Protein 4Y1S (pdb70)

Radius of gyration: 15.26 Å; Cα contacts (8 Å, |Δi|>4): 339; chains: 1; bounding box: 45×24×34 Å

GO terms:
  GO:0001913 T cell mediated cytotoxicity (P, IDA)
  GO:0001772 immunological synapse (C, IDA)
  GO:0005886 plasma membrane (C, IDA)
  GO:0009306 protein secretion (P, IDA)
  GO:0140507 granzyme-mediated programmed cell death signaling pathway (P, IDA)
  GO:0017038 protein import (P, IDA)
  GO:0071806 protein transmembrane transport (P, IDA)
  GO:0005509 calcium ion binding (F, IDA)
  GO:0044194 cytolytic granule (C, IDA)
  GO:0016020 membrane (C, IDA)
  GO:0051260 protein homooligomerization (P, IDA)
  GO:0022829 wide pore channel activity (F, IDA)
  GO:0044194 cytolytic granule (C, EXP)
  GO:0005576 extracellular region (C, EXP)
  GO:0005886 plasma membrane (C, EXP)
  GO:0001913 T cell mediated cytotoxicity (P, IMP)
  GO:0002357 defense response to tumor cell (P, IMP)
  GO:0002418 immune response to tumor cell (P, IMP)
  GO:0051607 defense response to virus (P, IMP)
  GO:0031410 cytoplasmic vesicle (C, IDA)

Foldseek 3Di:
DFLKKWKKKFWKKWAQLDPFFFKKKWKDWAPDIDIFHTDGGDRIDTGGDMGTPGIDRLAPRDWTKMWIWGDDPPDDIHTQDMDTDSAWAAKDWDWADTPGTIMIIIMHIGADPPFDDRRRRD

Solvent-accessible surface area: 6706 Å² total; per-residue (Å²): 170,148,0,40,0,68,0,23,0,34,71,0,63,3,52,111,6,57,154,60,5,29,0,6,0,45,0,49,5,53,86,72,106,63,139,8,48,47,36,151,115,57,41,81,1,174,13,143,44,147,1,55,0,112,91,8,55,2,47,116,20,29,48,1,97,0,34,0,49,24,12,76,90,92,67,135,46,79,78,43,17,54,18,61,86,82,0,90,39,33,129,60,106,9,60,4,114,21,146,117,12,57,0,45,1,4,12,75,1,122,25,40,114,188,29,79,32,40,33,0,78,142

InterPro domains:
  IPR000008 C2 domain [PF00168] (416-496)
  IPR000008 C2 domain [PS50004] (395-513)
  IPR000008 C2 domain [SM00239] (415-516)
  IPR020863 Membrane attack complex component/perforin domain, conserved site [PS00279] (211-222)
  IPR020864 Membrane attack complex component/perforin (MACPF) domain [PF01823] (149-366)
  IPR020864 Membrane attack complex component/perforin (MACPF) domain [PS51412] (26-374)
  IPR020864 Membrane attack complex component/perforin (MACPF) domain [SM00457] (165-368)
  IPR035892 C2 domain superfamily [G3DSA:2.60.40.150] (410-535)
  IPR035892 C2 domain superfamily [SSF49562] (404-509)
  IPR037300 Perforin-1, C2 domain [cd04032] (387-513)
  IPR052784 Perforin-1 pore-forming [PTHR46096] (2-553)

Nearest PDB structures (foldseek):
  4y1s-assembly1_A  TM=1.008E+00  e=1.206E-24  Mus musculus
  5ug6-assembly1_A  TM=9.759E-01  e=2.878E-22  Mus musculus
  4y1t-assembly1_A  TM=9.857E-01  e=6.924E-22  Mus musculus
  5ug7-assembly1_A  TM=9.760E-01  e=9.939E-22  Mus musculus
  3nsj-assembly1_A  TM=9.889E-01  e=4.445E-21  Mus musculus

Secondary structure (DSSP, 8-state):
--SEEEEEEEEEEEE-------EEEEEEETTEEEE---B-S-SS-EE---EEEEEEETTTS--EEEEEEE--TTS--EEEEEEEE---SEEEEEEEE-SSSEEEEEEEEEEPTT--STTS--

Structure (mmCIF, N/CA/C/O backbone):
data_4Y1S
#
_entry.id   4Y1S
#
_cell.length_a   37.700
_cell.length_b   43.211
_cell.length_c   68.077
_cell.angle_alpha   90.00
_cell.angle_beta   90.00
_cell.angle_gamma   90.00
#
_symmetry.space_group_name_H-M   'P 21 21 21'
#
loop_
_entity.id
_entity.type
_entity.pdbx_description
1 polymer Perforin-1
2 non-polymer 'CALCIUM ION'
3 water water
#
loop_
_atom_site.group_PDB
_atom_site.id
_atom_site.type_symbol
_atom_site.label_atom_id
_atom_site.label_alt_id
_atom_site.label_comp_id
_atom_site.label_asym_id
_atom_site.label_entity_id
_atom_site.label_seq_id
_atom_site.pdbx_PDB_ins_code
_atom_site.Cartn_x
_atom_site.Cartn_y
_atom_site.Cartn_z
_atom_site.occupancy
_atom_site.B_iso_or_equiv
_atom_site.auth_seq_id
_atom_site.auth_comp_id
_atom_site.auth_asym_id
_atom_site.auth_atom_id
_atom_site.pdbx_PDB_model_num
ATOM 1 N N . GLN A 1 1 ? -30.390 13.313 -32.980 1.00 48.42 410 GLN A N 1
ATOM 2 C CA . GLN A 1 1 ? -29.128 12.605 -33.175 1.00 45.16 410 GLN A CA 1
ATOM 3 C C . GLN A 1 1 ? -29.023 11.356 -32.305 1.00 38.27 410 GLN A C 1
ATOM 4 O O . GLN A 1 1 ? -29.497 11.331 -31.174 1.00 41.36 410 GLN A O 1
ATOM 10 N N . ARG A 1 2 ? -28.368 10.333 -32.836 1.00 31.94 411 ARG A N 1
ATOM 11 C CA . ARG A 1 2 ? -28.215 9.080 -32.116 1.00 29.90 411 ARG A CA 1
ATOM 12 C C . ARG A 1 2 ? -26.874 9.005 -31.383 1.00 27.45 411 ARG A C 1
ATOM 13 O O . ARG A 1 2 ? -25.921 9.723 -31.712 1.00 26.71 411 ARG A O 1
ATOM 21 N N . GLY A 1 3 ? -26.795 8.152 -30.370 1.00 18.18 412 GLY A N 1
ATOM 22 C CA . GLY A 1 3 ? -25.557 8.009 -29.625 1.00 14.89 412 GLY A CA 1
ATOM 23 C C . GLY A 1 3 ? -25.425 8.876 -28.390 1.00 17.12 412 GLY A C 1
ATOM 24 O O . GLY A 1 3 ? -24.388 8.844 -27.737 1.00 18.14 412 GLY A O 1
ATOM 25 N N . LEU A 1 4 ? -26.463 9.635 -28.062 1.00 18.02 413 LEU A N 1
ATOM 26 C CA . LEU A 1 4 ? -26.373 10.613 -26.963 1.00 17.27 413 LEU A CA 1
ATOM 27 C C . LEU A 1 4 ? -26.770 10.026 -25.624 1.00 13.76 413 LEU A C 1
ATOM 28 O O . LEU A 1 4 ? -27.765 9.294 -25.526 1.00 14.19 413 LEU A O 1
ATOM 33 N N . ALA A 1 5 ? -26.027 10.384 -24.586 1.00 11.12 414 ALA A N 1
ATOM 34 C CA . ALA A 1 5 ? -26.300 9.859 -23.255 1.00 10.38 414 ALA A CA 1
ATOM 35 C C . ALA A 1 5 ? -25.928 10.866 -22.187 1.00 11.48 414 ALA A C 1
ATOM 36 O O . ALA A 1 5 ? -25.187 11.815 -22.442 1.00 13.07 414 ALA A O 1
ATOM 38 N N A HIS A 1 6 ? -26.421 10.634 -20.975 0.46 9.62 415 HIS A N 1
ATOM 39 N N B HIS A 1 6 ? -26.474 10.670 -21.000 0.54 9.68 415 HIS A N 1
ATOM 40 C CA A HIS A 1 6 ? -25.992 11.407 -19.804 0.46 10.14 415 HIS A CA 1
ATOM 41 C CA B HIS A 1 6 ? -26.019 11.402 -19.827 0.54 9.94 415 HIS A CA 1
ATOM 42 C C A HIS A 1 6 ? -24.903 10.656 -19.050 0.46 10.71 415 HIS A C 1
ATOM 43 C C B HIS A 1 6 ? -24.835 10.614 -19.287 0.54 10.04 415 HIS A C 1
ATOM 44 O O A HIS A 1 6 ? -25.134 9.535 -18.578 0.46 7.87 415 HIS A O 1
ATOM 45 O O B HIS A 1 6 ? -24.942 9.391 -19.221 0.54 11.04 415 HIS A O 1
ATOM 58 N N . LEU A 1 7 ? -23.734 11.278 -18.907 1.00 8.35 416 LEU A N 1
ATOM 59 C CA . LEU A 1 7 ? -22.562 10.557 -18.366 1.00 6.59 416 LEU A CA 1
ATOM 60 C C . LEU A 1 7 ? -22.066 11.206 -17.075 1.00 7.43 416 LEU A C 1
ATOM 61 O O . LEU A 1 7 ? -21.765 12.373 -17.076 1.00 9.00 416 LEU A O 1
ATOM 66 N N . VAL A 1 8 ? -22.029 10.436 -15.983 1.00 7.45 417 VAL A N 1
ATOM 67 C CA . VAL A 1 8 ? -21.557 10.967 -14.688 1.00 7.47 417 VAL A CA 1
ATOM 68 C C . VAL A 1 8 ? -20.507 10.022 -14.152 1.00 7.16 417 VAL A C 1
ATOM 69 O O . VAL A 1 8 ? -20.739 8.810 -14.097 1.00 8.87 417 VAL A O 1
ATOM 73 N N . VAL A 1 9 ? -19.357 10.577 -13.777 1.00 5.31 418 VAL A N 1
ATOM 74 C CA . VAL A 1 9 ? -18.208 9.748 -13.367 1.00 7.31 418 VAL A CA 1
ATOM 75 C C . VAL A 1 9 ? -17.879 10.117 -11.927 1.00 5.53 418 VAL A C 1
ATOM 76 O O . VAL A 1 9 ? -17.858 11.291 -11.592 1.00 9.26 418 VAL A O 1
ATOM 80 N N A SER A 1 10 ? -17.651 9.113 -11.081 0.59 6.53 419 SER A N 1
ATOM 81 N N B SER A 1 10 ? -17.664 9.129 -11.060 0.41 6.68 419 SER A N 1
ATOM 82 C CA A SER A 1 10 ? -17.492 9.365 -9.649 0.59 8.36 419 SER A CA 1
ATOM 83 C CA B SER A 1 10 ? -17.374 9.445 -9.660 0.41 7.56 419 SER A CA 1
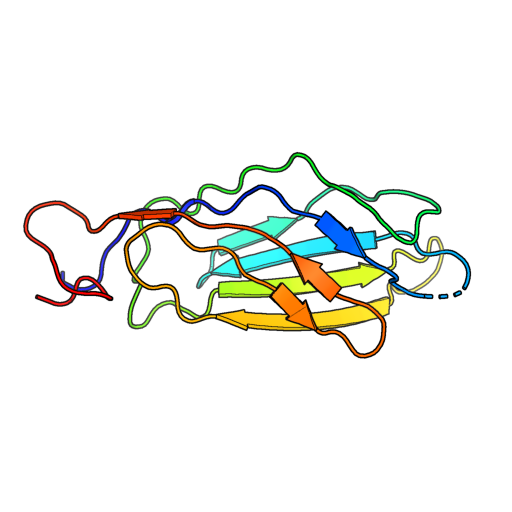ATOM 84 C C A SER A 1 10 ? -16.622 8.354 -8.923 0.59 8.28 419 SER A C 1
ATOM 85 C C B SER A 1 10 ? -16.722 8.293 -8.905 0.41 7.88 419 SER A C 1
ATOM 86 O O A SER A 1 10 ? -15.966 7.533 -9.557 0.59 5.89 419 SER A O 1
ATOM 87 O O B SER A 1 10 ? -16.319 7.296 -9.497 0.41 8.58 419 SER A O 1
ATOM 92 N N . ASN A 1 11 ? -16.603 8.474 -7.591 1.00 10.63 420 ASN A N 1
ATOM 93 C CA . ASN A 1 11 ? -15.953 7.517 -6.686 1.00 8.04 420 ASN A CA 1
ATOM 94 C C . ASN A 1 11 ? -14.539 7.212 -7.149 1.00 8.36 42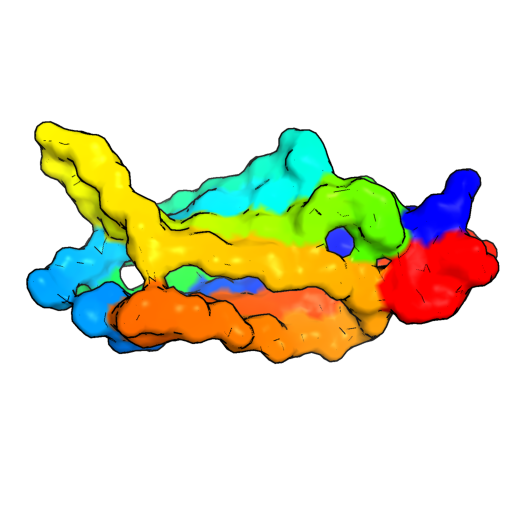0 ASN A C 1
ATOM 95 O O . ASN A 1 11 ? -14.138 6.088 -7.343 1.00 8.35 420 ASN A O 1
ATOM 100 N N . PHE A 1 12 ? -13.758 8.268 -7.287 1.00 8.02 421 PHE A N 1
ATOM 101 C CA . PHE A 1 12 ? -12.362 8.110 -7.687 1.00 7.83 421 PHE A CA 1
ATOM 102 C C . PHE A 1 12 ? -11.415 7.734 -6.564 1.00 6.59 421 PHE A C 1
ATOM 103 O O . PHE A 1 12 ? -11.404 8.380 -5.510 1.00 9.40 421 PHE A O 1
ATOM 111 N N . ARG A 1 13 ? -10.597 6.708 -6.775 1.00 7.32 422 ARG A N 1
ATOM 112 C CA . ARG A 1 13 ? -9.600 6.366 -5.778 1.00 11.97 422 ARG A CA 1
ATOM 113 C C . ARG A 1 13 ? -8.438 5.662 -6.469 1.00 11.50 422 ARG A C 1
ATOM 114 O O . ARG A 1 13 ? -8.565 5.232 -7.610 1.00 12.28 422 ARG A O 1
ATOM 122 N N . ALA A 1 14 ? -7.288 5.587 -5.808 1.00 8.73 423 ALA A N 1
ATOM 123 C CA . ALA A 1 14 ? -6.155 4.901 -6.410 1.00 7.89 423 ALA A CA 1
ATOM 124 C C . ALA A 1 14 ? -5.458 4.086 -5.350 1.00 9.58 423 ALA A C 1
ATOM 125 O O . ALA A 1 14 ? -5.639 4.347 -4.144 1.00 11.70 423 ALA A O 1
ATOM 127 N N . GLU A 1 15 ? -4.666 3.103 -5.802 1.00 9.01 424 GLU A N 1
ATOM 128 C CA . GLU A 1 15 ? -3.948 2.169 -4.911 1.00 10.42 424 GLU A CA 1
ATOM 129 C C . GLU A 1 15 ? -2.498 1.992 -5.307 1.00 14.69 424 GLU A C 1
ATOM 130 O O . GLU A 1 15 ? -2.172 1.911 -6.492 1.00 12.93 424 GLU A O 1
ATOM 136 N N . HIS A 1 16 ? -1.621 1.935 -4.300 1.00 14.44 425 HIS A N 1
ATOM 137 C CA . HIS A 1 16 ? -0.232 1.535 -4.496 1.00 16.23 425 HIS A CA 1
ATOM 138 C C . HIS A 1 16 ? 0.494 2.314 -5.600 1.00 13.44 425 HIS A C 1
ATOM 139 O O . HIS A 1 16 ? 1.174 1.713 -6.435 1.00 16.17 425 HIS A O 1
ATOM 146 N N . LEU A 1 17 ? 0.369 3.640 -5.586 1.00 11.11 426 LEU A N 1
ATOM 147 C CA . LEU A 1 17 ? 0.844 4.467 -6.692 1.00 9.86 426 LEU A CA 1
ATOM 148 C C . LEU A 1 17 ? 2.371 4.571 -6.774 1.00 12.32 426 LEU A C 1
ATOM 149 O O . LEU A 1 17 ? 2.920 4.983 -7.811 1.00 15.49 426 LEU A O 1
ATOM 154 N N . ALA A 1 18 ? 3.071 4.210 -5.706 1.00 15.41 427 ALA A N 1
ATOM 155 C CA . ALA A 1 18 ? 4.546 4.232 -5.774 1.00 18.41 427 ALA A CA 1
ATOM 156 C C . ALA A 1 18 ? 5.117 2.866 -6.104 1.00 29.77 427 ALA A C 1
ATOM 157 O O . ALA A 1 18 ? 4.377 1.885 -6.174 1.00 32.04 427 ALA A O 1
ATOM 159 N N . THR A 1 23 ? 9.139 7.615 -3.265 1.00 36.56 432 THR A N 1
ATOM 160 C CA . THR A 1 23 ? 8.116 6.774 -2.681 1.00 33.77 432 THR A CA 1
ATOM 161 C C . THR A 1 23 ? 6.892 7.548 -2.165 1.00 27.25 432 THR A C 1
ATOM 162 O O . THR A 1 23 ? 5.877 6.940 -1.889 1.00 30.12 432 THR A O 1
ATOM 166 N N . ALA A 1 24 ? 6.970 8.872 -2.022 1.00 20.42 433 ALA A N 1
ATOM 167 C CA . ALA A 1 24 ? 5.758 9.634 -1.707 1.00 13.61 433 ALA A CA 1
ATOM 168 C C . ALA A 1 24 ? 5.124 10.199 -2.972 1.00 13.22 433 ALA A C 1
ATOM 169 O O . ALA A 1 24 ? 5.832 10.747 -3.830 1.00 17.91 433 ALA A O 1
ATOM 171 N N . THR A 1 25 ? 3.791 10.125 -3.052 1.00 9.33 434 THR A N 1
ATOM 172 C CA . THR A 1 25 ? 3.049 10.540 -4.231 1.00 8.17 434 THR A CA 1
ATOM 173 C C . THR A 1 25 ? 2.072 11.651 -3.865 1.00 10.70 434 THR A C 1
ATOM 174 O O . THR A 1 25 ? 1.449 11.608 -2.810 1.00 11.33 434 THR A O 1
ATOM 178 N N . ASP A 1 26 ? 1.941 12.636 -4.751 1.00 8.72 435 ASP A N 1
ATOM 179 C CA . ASP A 1 26 ? 1.002 13.727 -4.559 1.00 9.80 435 ASP A CA 1
ATOM 180 C C . ASP A 1 26 ? -0.011 13.767 -5.703 1.00 9.02 435 ASP A C 1
ATOM 181 O O . ASP A 1 26 ? 0.076 14.612 -6.586 1.00 10.54 435 ASP A O 1
ATOM 186 N N . ALA A 1 27 ? -0.948 12.820 -5.710 1.00 7.84 436 ALA A N 1
ATOM 187 C CA . ALA A 1 27 ? -1.730 12.574 -6.921 1.00 7.22 436 ALA A CA 1
ATOM 188 C C . ALA A 1 27 ? -2.937 13.493 -7.136 1.00 7.82 436 ALA A C 1
ATOM 189 O O . ALA A 1 27 ? -3.604 13.916 -6.201 1.00 8.39 436 ALA A O 1
ATOM 191 N N . TYR A 1 28 ? -3.183 13.798 -8.408 1.00 6.69 437 TYR A N 1
ATOM 192 C CA . TYR A 1 28 ? -4.452 14.363 -8.839 1.00 6.84 437 TYR A CA 1
ATOM 193 C C . TYR A 1 28 ? -4.851 13.750 -10.152 1.00 7.01 437 TYR A C 1
ATOM 194 O O . TYR A 1 28 ? -4.029 13.145 -10.847 1.00 7.46 437 TYR A O 1
ATOM 203 N N . LEU A 1 29 ? -6.119 13.898 -10.513 1.00 5.56 438 LEU A N 1
ATOM 204 C CA . LEU A 1 29 ? -6.591 13.387 -11.800 1.00 6.80 438 LEU A CA 1
ATOM 205 C C . LEU A 1 29 ? -6.981 14.500 -12.772 1.00 7.90 438 LEU A C 1
ATOM 206 O O . LEU A 1 29 ? -7.502 15.553 -12.373 1.00 9.29 438 LEU A O 1
ATOM 211 N N . LYS A 1 30 ? -6.748 14.243 -14.057 1.00 5.86 439 LYS A N 1
ATOM 212 C CA . LYS A 1 30 ? -7.415 14.998 -15.134 1.00 5.87 439 LYS A CA 1
ATOM 213 C C . LYS A 1 30 ? -8.313 14.029 -15.876 1.00 9.20 439 LYS A C 1
ATOM 214 O O . LYS A 1 30 ? -7.918 12.905 -16.143 1.00 8.39 439 LYS A O 1
ATOM 220 N N . VAL A 1 31 ? -9.560 14.411 -16.145 1.00 8.69 440 VAL A N 1
ATOM 221 C CA . VAL A 1 31 ? -10.524 13.483 -16.739 1.00 6.28 440 VAL A CA 1
ATOM 222 C C . VAL A 1 31 ? -11.184 14.163 -17.932 1.00 9.79 440 VAL A C 1
ATOM 223 O O . VAL A 1 31 ? -11.616 15.313 -17.832 1.00 10.43 440 VAL A O 1
ATOM 227 N N . PHE A 1 32 ? -11.223 13.467 -19.060 1.00 7.11 441 PHE A N 1
ATOM 228 C CA . PHE A 1 32 ? -11.621 14.059 -20.334 1.00 6.89 441 PHE A CA 1
ATOM 229 C C . PHE A 1 32 ? -12.713 13.267 -21.013 1.00 8.04 441 PHE A C 1
ATOM 230 O O . PHE A 1 32 ? -12.701 12.042 -20.974 1.00 9.70 441 PHE A O 1
ATOM 238 N N . PHE A 1 33 ? -13.647 13.959 -21.672 1.00 7.41 442 PHE A N 1
ATOM 239 C CA . PHE A 1 33 ? -14.527 13.295 -22.627 1.00 7.34 442 PHE A CA 1
ATOM 240 C C . PHE A 1 33 ? -14.874 14.296 -23.684 1.00 14.21 442 PHE A C 1
ATOM 241 O O . PHE A 1 33 ? -15.492 15.312 -23.384 1.00 11.07 442 PHE A O 1
ATOM 249 N N . GLY A 1 34 ? -14.443 14.002 -24.907 1.00 17.34 443 GLY A N 1
ATOM 250 C CA . GLY A 1 34 ? -14.508 14.959 -26.003 1.00 23.70 443 GLY A CA 1
ATOM 251 C C . GLY A 1 34 ? -13.733 16.216 -25.643 1.00 23.15 443 GLY A C 1
ATOM 252 O O . GLY A 1 34 ? -12.566 16.167 -25.252 1.00 25.94 443 GLY A O 1
ATOM 253 N N . GLY A 1 35 ? -14.409 17.349 -25.744 1.00 19.92 444 GLY A N 1
ATOM 254 C CA . GLY A 1 35 ? -13.796 18.634 -25.492 1.00 14.76 444 GLY A CA 1
ATOM 255 C C . GLY A 1 35 ? -13.899 19.005 -24.042 1.00 13.55 444 GLY A C 1
ATOM 256 O O . GLY A 1 35 ? -13.333 20.011 -23.643 1.00 19.74 444 GLY A O 1
ATOM 257 N N . GLN A 1 36 ? -14.586 18.193 -23.240 1.00 9.27 445 GLN A N 1
ATOM 258 C CA . GLN A 1 36 ? -14.766 18.551 -21.840 1.00 7.81 445 GLN A CA 1
ATOM 259 C C . GLN A 1 36 ? -13.651 18.045 -20.942 1.00 10.42 445 GLN A C 1
ATOM 260 O O . GLN A 1 36 ? -13.056 16.995 -21.195 1.00 8.18 445 GLN A O 1
ATOM 266 N N . GLU A 1 37 ? -13.365 18.787 -19.879 1.00 7.23 446 GLU A N 1
ATOM 267 C CA . GLU A 1 37 ? -12.253 18.438 -19.012 1.00 10.84 446 GLU A CA 1
ATOM 268 C C . GLU A 1 37 ? -12.599 18.759 -17.556 1.00 10.59 446 GLU A C 1
ATOM 269 O O . GLU A 1 37 ? -13.175 19.830 -17.301 1.00 9.47 446 GLU A O 1
ATOM 275 N N . PHE A 1 38 ? -12.238 17.855 -16.635 1.00 7.46 447 PHE A N 1
ATOM 276 C CA . PHE A 1 38 ? -12.245 18.112 -15.178 1.00 9.14 447 PHE A CA 1
ATOM 277 C C . PHE A 1 38 ? -10.860 17.922 -14.610 1.00 7.77 447 PHE A C 1
ATOM 278 O O . PHE A 1 38 ? -10.049 17.193 -15.203 1.00 9.46 447 PHE A O 1
ATOM 286 N N . ARG A 1 39 ? -10.600 18.524 -13.447 1.00 6.24 448 ARG A N 1
ATOM 287 C CA . ARG A 1 39 ? -9.343 18.276 -12.712 1.00 7.77 448 ARG A CA 1
ATOM 288 C C . ARG A 1 39 ? -9.695 18.180 -11.239 1.00 11.68 448 ARG A C 1
ATOM 289 O O . ARG A 1 39 ? -10.468 19.020 -10.748 1.00 13.25 448 ARG A O 1
ATOM 297 N N . THR A 1 40 ? -9.157 17.188 -10.532 1.00 7.89 449 THR A N 1
ATOM 298 C CA . THR A 1 40 ? -9.368 17.086 -9.085 1.00 8.07 449 THR A CA 1
ATOM 299 C C . THR A 1 40 ? -8.332 17.902 -8.330 1.00 12.09 449 THR A C 1
ATOM 300 O O . THR A 1 40 ? -7.377 18.460 -8.919 1.00 11.25 449 THR A O 1
ATOM 304 N N . GLY A 1 41 ? -8.495 17.961 -7.014 1.00 9.85 450 GLY A N 1
ATOM 305 C CA . GLY A 1 41 ? -7.440 18.498 -6.178 1.00 9.68 450 GLY A CA 1
ATOM 306 C C . GLY A 1 41 ? -6.320 17.482 -5.971 1.00 8.49 450 GLY A C 1
ATOM 307 O O . GLY A 1 41 ? -6.395 16.322 -6.422 1.00 9.31 450 GLY A O 1
ATOM 308 N N . VAL A 1 42 ? -5.288 17.933 -5.286 1.00 8.55 451 VAL A N 1
ATOM 309 C CA . VAL A 1 42 ? -4.140 17.081 -4.945 1.00 9.28 451 VAL A CA 1
ATOM 310 C C . VAL A 1 42 ? -4.279 16.467 -3.561 1.00 9.35 451 VAL A C 1
ATOM 311 O O . VAL A 1 42 ? -4.578 17.167 -2.567 1.00 11.77 451 VAL A O 1
ATOM 315 N N . VAL A 1 43 ? -4.046 15.167 -3.462 1.00 8.11 452 VAL A N 1
ATOM 316 C CA . VAL A 1 43 ? -3.926 14.537 -2.150 1.00 10.47 452 VAL A CA 1
ATOM 317 C C . VAL A 1 43 ? -2.444 14.421 -1.822 1.00 12.27 452 VAL A C 1
ATOM 318 O O . VAL A 1 43 ? -1.738 13.614 -2.412 1.00 13.92 452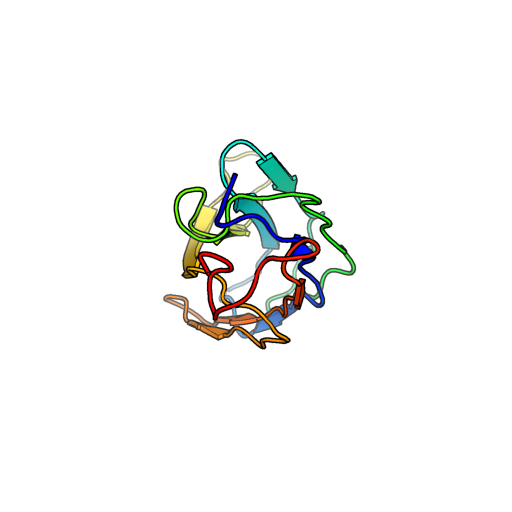 VAL A O 1
ATOM 322 N N . TRP A 1 44 ? -1.955 15.260 -0.908 1.00 12.16 453 TRP A N 1
ATOM 323 C CA . TRP A 1 44 ? -0.524 15.292 -0.631 1.00 13.25 453 TRP A CA 1
ATOM 324 C C . TRP A 1 44 ? -0.056 14.060 0.137 1.00 12.27 453 TRP A C 1
ATOM 325 O O . TRP A 1 44 ? -0.740 13.597 1.063 1.00 15.39 453 TRP A O 1
ATOM 336 N N . ASN A 1 45 ? 1.105 13.539 -0.275 1.00 13.99 454 ASN A N 1
ATOM 337 C CA . ASN A 1 45 ? 1.848 12.512 0.470 1.00 12.97 454 ASN A CA 1
ATOM 338 C C . ASN A 1 45 ? 1.008 11.287 0.770 1.00 13.84 454 ASN A C 1
ATOM 339 O O . ASN A 1 45 ? 0.806 10.917 1.944 1.00 15.66 454 ASN A O 1
ATOM 344 N N . ASN A 1 46 ? 0.549 10.624 -0.285 1.00 13.81 455 ASN A N 1
ATOM 345 C CA . ASN A 1 46 ? -0.343 9.492 -0.087 1.00 13.36 455 ASN A CA 1
ATOM 346 C C . ASN A 1 46 ? -0.300 8.575 -1.296 1.00 11.74 455 ASN A C 1
ATOM 347 O O . ASN A 1 46 ? -0.549 9.027 -2.411 1.00 11.76 455 ASN A O 1
ATOM 352 N N . ASN A 1 47 ? 0.043 7.302 -1.090 1.00 11.78 456 ASN A N 1
ATOM 353 C CA . ASN A 1 47 ? 0.060 6.396 -2.234 1.00 11.00 456 ASN A CA 1
ATOM 354 C C . ASN A 1 47 ? -1.278 5.700 -2.460 1.00 14.30 456 ASN A C 1
ATOM 355 O O . ASN A 1 47 ? -1.430 4.960 -3.426 1.00 13.32 456 ASN A O 1
ATOM 360 N N . ASN A 1 48 ? -2.265 5.981 -1.609 1.00 10.63 457 ASN A N 1
ATOM 361 C CA . ASN A 1 48 ? -3.606 5.401 -1.794 1.00 9.99 457 ASN A CA 1
ATOM 362 C C . ASN A 1 48 ? -4.682 6.461 -1.679 1.00 12.43 457 ASN A C 1
ATOM 363 O O . ASN A 1 48 ? -5.545 6.376 -0.793 1.00 12.19 457 ASN A O 1
ATOM 368 N N . PRO A 1 49 ? -4.619 7.495 -2.544 1.00 7.95 458 PRO A N 1
ATOM 369 C CA . PRO A 1 49 ? -5.505 8.646 -2.442 1.00 7.63 458 PRO A CA 1
ATOM 370 C C . PRO A 1 49 ? -6.941 8.350 -2.865 1.00 8.54 458 PRO A C 1
ATOM 371 O O . PRO A 1 49 ? -7.223 7.415 -3.621 1.00 10.72 458 PRO A O 1
ATOM 375 N N . ARG A 1 50 ? -7.838 9.163 -2.319 1.00 7.86 459 ARG A N 1
ATOM 376 C CA . ARG A 1 50 ? -9.241 9.169 -2.690 1.00 8.27 459 ARG A CA 1
ATOM 377 C C . ARG A 1 50 ? -9.653 10.603 -2.922 1.00 8.26 459 ARG A C 1
ATOM 378 O O . ARG A 1 50 ? -9.225 11.492 -2.190 1.00 12.92 459 ARG A O 1
ATOM 386 N N . TRP A 1 51 ? -10.498 10.826 -3.926 1.00 8.44 460 TRP A N 1
ATOM 387 C CA . TRP A 1 51 ? -11.025 12.160 -4.204 1.00 10.89 460 TRP A CA 1
ATOM 388 C C . TRP A 1 51 ? -12.532 12.121 -4.162 1.00 8.93 460 TRP A C 1
ATOM 389 O O . TRP A 1 51 ? -13.131 11.100 -4.552 1.00 10.39 460 TRP A O 1
ATOM 400 N N . THR A 1 52 ? -13.160 13.224 -3.731 1.00 11.84 461 THR A N 1
ATOM 401 C CA . THR A 1 52 ? -14.621 13.238 -3.609 1.00 11.30 461 THR A CA 1
ATOM 402 C C . THR A 1 52 ? -15.331 13.681 -4.881 1.00 10.95 461 THR A C 1
ATOM 403 O O . THR A 1 52 ? -16.556 13.667 -4.922 1.00 12.47 461 THR A O 1
ATOM 407 N N . ASP A 1 53 ? -14.577 14.064 -5.912 1.00 10.61 462 ASP A N 1
ATOM 408 C CA . ASP A 1 53 ? -15.185 14.707 -7.083 1.00 11.05 462 ASP A CA 1
ATOM 409 C C . ASP A 1 53 ? -16.255 13.874 -7.753 1.00 10.47 462 ASP A C 1
ATOM 410 O O . ASP A 1 53 ? -16.061 12.648 -7.964 1.00 11.30 462 ASP A O 1
ATOM 415 N N . LYS A 1 54 ? -17.365 14.533 -8.104 1.00 10.16 463 LYS A N 1
ATOM 416 C CA . LYS A 1 54 ? -18.392 13.967 -8.986 1.00 8.97 463 LYS A CA 1
ATOM 417 C C . LYS A 1 54 ? -18.320 14.736 -10.268 1.00 10.56 463 LYS A C 1
ATOM 418 O O . LYS A 1 54 ? -18.347 15.957 -10.234 1.00 13.72 463 LYS A O 1
ATOM 424 N N . MET A 1 55 ? -18.178 14.040 -11.389 1.00 6.16 464 MET A N 1
ATOM 425 C CA . MET A 1 55 ? -17.904 14.734 -12.645 1.00 5.74 464 MET A CA 1
ATOM 426 C C . MET A 1 55 ? -19.059 14.480 -13.585 1.00 7.53 464 MET A C 1
ATOM 427 O O . MET A 1 55 ? -19.162 13.428 -14.206 1.00 8.68 464 MET A O 1
ATOM 432 N N . ASP A 1 56 ? -19.934 15.466 -13.694 1.00 7.57 465 ASP A N 1
ATOM 433 C CA . ASP A 1 56 ? -21.095 15.332 -14.562 1.00 6.69 465 ASP A CA 1
ATOM 434 C C . ASP A 1 56 ? -20.742 15.873 -15.943 1.00 6.53 465 ASP A C 1
ATOM 435 O O . ASP A 1 56 ? -20.608 17.102 -16.106 1.00 9.59 465 ASP A O 1
ATOM 440 N N . PHE A 1 57 ? -20.573 14.964 -16.909 1.00 7.15 466 PHE A N 1
ATOM 441 C CA . PHE A 1 57 ? -20.268 15.357 -18.282 1.00 7.59 466 PHE A CA 1
ATOM 442 C C . PHE A 1 57 ? -21.518 15.716 -19.058 1.00 9.97 466 PHE A C 1
ATOM 443 O O . PHE A 1 57 ? -21.450 16.059 -20.240 1.00 9.48 466 PHE A O 1
ATOM 451 N N . GLU A 1 58 ? -22.667 15.676 -18.382 1.00 7.50 467 GLU A N 1
ATOM 452 C CA . GLU A 1 58 ? -23.959 16.013 -18.982 1.00 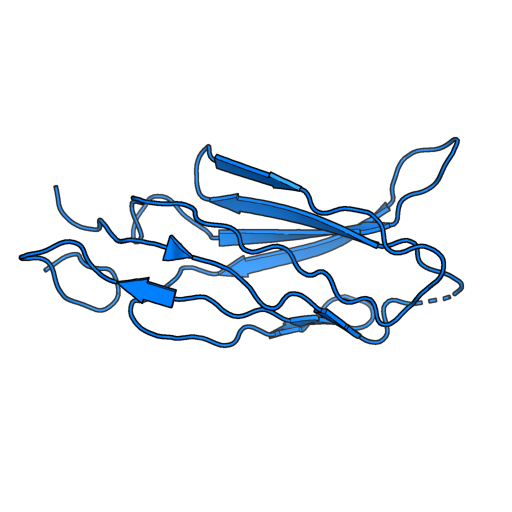8.38 467 GLU A CA 1
ATOM 453 C C . GLU A 1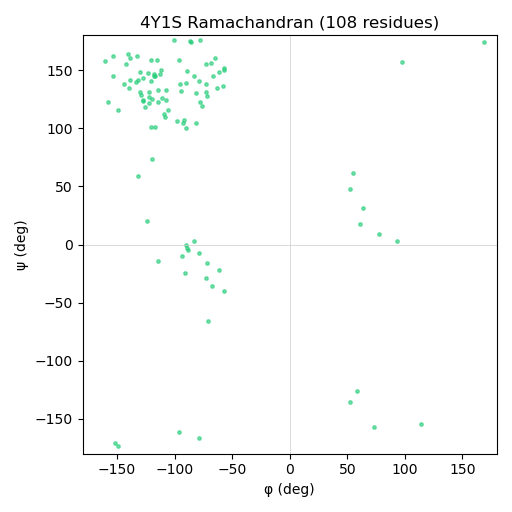 58 ? -24.201 15.237 -20.269 1.00 9.47 467 GLU A C 1
ATOM 454 O O . GLU A 1 58 ? -23.981 14.012 -20.276 1.00 10.15 467 GLU A O 1
ATOM 460 N N . ASN A 1 59 ? -24.683 15.889 -21.328 1.00 8.55 468 ASN A N 1
ATOM 461 C CA . ASN A 1 59 ? -24.976 15.177 -22.577 1.00 10.27 468 AS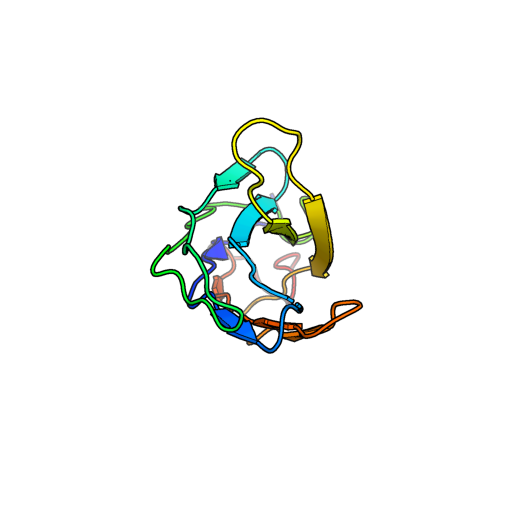N A CA 1
ATOM 462 C C . ASN A 1 59 ? -23.727 14.892 -23.379 1.00 13.22 468 ASN A C 1
ATOM 463 O O . ASN A 1 59 ? -23.010 15.828 -23.732 1.00 17.58 468 ASN A O 1
ATOM 468 N N . VAL A 1 60 ? -23.453 13.631 -23.697 1.00 11.16 469 VAL A N 1
ATOM 469 C CA . VAL A 1 60 ? -22.292 13.343 -24.526 1.00 14.30 469 VAL A CA 1
ATOM 470 C C . VAL A 1 60 ? -22.646 12.388 -25.657 1.00 14.96 469 VAL A C 1
ATOM 471 O O . VAL A 1 60 ? -23.641 11.683 -25.597 1.00 14.09 469 VAL A O 1
ATOM 475 N N . LEU A 1 61 ? -21.795 12.345 -26.677 1.00 13.48 470 LEU A N 1
ATOM 476 C CA . LEU A 1 61 ? -21.926 11.354 -27.746 1.00 14.90 470 LEU A CA 1
ATOM 477 C C . LEU A 1 61 ? -21.129 10.144 -27.340 1.00 17.61 470 LEU A C 1
ATOM 478 O O . LEU A 1 61 ? -19.902 10.133 -27.478 1.00 17.81 470 LEU A O 1
ATOM 483 N N . LEU A 1 62 ? -21.831 9.133 -26.831 1.00 19.47 471 LEU A N 1
ATOM 484 C CA . LEU A 1 62 ? -21.198 7.995 -26.180 1.00 19.78 471 LEU A CA 1
ATOM 485 C C . LEU A 1 62 ? -20.420 7.182 -27.176 1.00 27.95 471 LEU A C 1
ATOM 486 O O . LEU A 1 62 ? -19.365 6.645 -26.846 1.00 39.03 471 LEU A O 1
ATOM 491 N N . SER A 1 63 ? -20.943 7.096 -28.393 1.00 28.70 472 SER A N 1
ATOM 492 C CA . SER A 1 63 ? -20.315 6.316 -29.450 1.00 38.87 472 SER A CA 1
ATOM 493 C C . SER A 1 63 ? -19.032 6.970 -29.963 1.00 43.39 472 SER A C 1
ATOM 494 O O . SER A 1 63 ? -17.938 6.437 -29.773 1.00 48.80 472 SER A O 1
ATOM 497 N N . THR A 1 64 ? -19.178 8.137 -30.580 1.00 42.43 473 THR A N 1
ATOM 498 C CA . THR A 1 64 ? -18.091 8.808 -31.290 1.00 40.01 473 THR A CA 1
ATOM 499 C C . THR A 1 64 ? -17.275 9.791 -30.439 1.00 37.38 473 THR A C 1
ATOM 500 O O . THR A 1 64 ? -16.109 10.050 -30.728 1.00 42.89 473 THR A O 1
ATOM 504 N N . GLY A 1 65 ? -17.863 10.316 -29.372 1.00 27.28 474 GLY A N 1
ATOM 505 C CA . GLY A 1 65 ? -17.268 11.435 -28.669 1.00 23.93 474 GLY A CA 1
ATOM 506 C C . GLY A 1 65 ? -16.132 11.086 -27.729 1.00 27.42 474 GLY A C 1
ATOM 507 O O . GLY A 1 65 ? -15.462 11.964 -27.194 1.00 31.53 474 GLY A O 1
ATOM 508 N N . GLY A 1 66 ? -15.915 9.794 -27.546 1.00 23.53 475 GLY A N 1
ATOM 509 C CA . GLY A 1 66 ? -14.977 9.307 -26.552 1.00 22.10 475 GLY A CA 1
ATOM 510 C C . GLY A 1 66 ? -13.538 9.403 -27.021 1.00 19.75 475 GLY A C 1
ATOM 511 O O . GLY A 1 66 ? -13.228 10.053 -28.024 1.00 20.48 475 GLY A O 1
ATOM 512 N N . PRO A 1 67 ? -12.651 8.736 -26.301 1.00 15.26 476 PRO A N 1
ATOM 513 C CA . PRO A 1 67 ? -13.042 7.929 -25.143 1.00 11.94 476 PRO A CA 1
ATOM 514 C C . PRO A 1 67 ? -13.133 8.745 -23.864 1.00 13.07 476 PRO A C 1
ATOM 515 O O . PRO A 1 67 ? -12.766 9.935 -23.845 1.00 13.39 476 PRO A O 1
ATOM 519 N N . LEU A 1 68 ? -13.602 8.102 -22.798 1.00 10.81 477 LEU A N 1
ATOM 520 C CA . LEU A 1 68 ? -13.424 8.648 -21.458 1.00 8.30 477 LEU A CA 1
ATOM 521 C C . LEU A 1 68 ? -11.982 8.400 -21.065 1.00 8.61 477 LEU A C 1
ATOM 522 O O . LEU A 1 68 ? -11.550 7.257 -21.033 1.00 11.13 477 LEU A O 1
ATOM 527 N N . ARG A 1 69 ? -11.231 9.468 -20.804 1.00 8.56 478 ARG A N 1
ATOM 528 C CA . ARG A 1 69 ? -9.793 9.357 -20.566 1.00 7.80 478 ARG A CA 1
ATOM 529 C C . ARG A 1 69 ? -9.482 9.883 -19.149 1.00 9.68 478 ARG A C 1
ATOM 530 O O . ARG A 1 69 ? -9.874 10.998 -18.815 1.00 8.63 478 ARG A O 1
ATOM 538 N N . VAL A 1 70 ? -8.829 9.059 -18.328 1.00 7.60 479 VAL A N 1
ATOM 539 C CA . VAL A 1 70 ? -8.384 9.433 -16.987 1.00 7.57 479 VAL A CA 1
ATOM 540 C C . VAL A 1 70 ? -6.853 9.426 -16.933 1.00 9.59 479 VAL A C 1
ATOM 541 O O . VAL A 1 70 ? -6.195 8.411 -17.252 1.00 10.79 479 VAL A O 1
ATOM 545 N N . GLN A 1 71 ? -6.293 10.582 -16.570 1.00 8.13 480 GLN A N 1
ATOM 546 C CA . GLN A 1 71 ? -4.842 10.721 -16.386 1.00 7.58 480 GLN A CA 1
ATOM 547 C C . GLN A 1 71 ? -4.564 10.840 -14.916 1.00 10.98 480 GLN A C 1
ATOM 548 O O . GLN A 1 71 ? -5.222 11.616 -14.219 1.00 8.90 480 GLN A O 1
ATOM 554 N N . VAL A 1 72 ? -3.583 10.078 -14.440 1.00 7.69 481 VAL A N 1
ATOM 555 C CA . VAL A 1 72 ? -3.174 10.139 -13.034 1.00 6.90 481 VAL A CA 1
ATOM 556 C C . VAL A 1 72 ? -1.849 10.886 -12.965 1.00 8.80 481 VAL A C 1
ATOM 557 O O . VAL A 1 72 ? -0.872 10.428 -13.524 1.00 8.60 481 VAL A O 1
ATOM 561 N N . TRP A 1 73 ? -1.838 12.054 -12.315 1.00 7.02 482 TRP A N 1
ATOM 562 C CA . TRP A 1 73 ? -0.635 12.886 -12.252 1.00 7.74 482 TRP A CA 1
ATOM 563 C C . TRP A 1 73 ? -0.083 12.930 -10.831 1.00 9.71 482 TRP A C 1
ATOM 564 O O . TRP A 1 73 ? -0.837 12.816 -9.867 1.00 10.96 482 TRP A O 1
ATOM 575 N N . ASP A 1 74 ? 1.242 13.087 -10.719 1.00 9.33 483 ASP A N 1
ATOM 576 C CA . ASP A 1 74 ? 1.944 13.314 -9.462 1.00 10.18 483 ASP A CA 1
ATOM 577 C C . ASP A 1 74 ? 2.448 14.756 -9.432 1.00 10.99 483 ASP A C 1
ATOM 578 O O . ASP A 1 74 ? 3.320 15.127 -10.209 1.00 12.13 483 ASP A O 1
ATOM 583 N N . ALA A 1 75 ? 1.884 15.568 -8.545 1.00 10.49 484 ALA A N 1
ATOM 584 C CA . ALA A 1 75 ? 2.252 16.987 -8.485 1.00 11.93 484 ALA A CA 1
ATOM 585 C C . ALA A 1 75 ? 3.638 17.129 -7.901 1.00 13.74 484 ALA A C 1
ATOM 586 O O . ALA A 1 75 ? 3.915 16.608 -6.839 1.00 14.72 484 ALA A O 1
ATOM 588 N N . ASP A 1 76 ? 4.507 17.850 -8.603 1.00 14.38 485 ASP A N 1
ATOM 589 C CA . ASP A 1 76 ? 5.860 18.100 -8.103 1.00 16.20 485 ASP A CA 1
ATOM 590 C C . ASP A 1 76 ? 5.994 19.605 -7.988 1.00 18.54 485 ASP A C 1
ATOM 591 O O . ASP A 1 76 ? 6.190 20.283 -8.984 1.00 19.63 485 ASP A O 1
ATOM 596 N N . ALA A 1 77 ? 5.860 20.127 -6.765 1.00 26.15 486 ALA A N 1
ATOM 597 C CA . ALA A 1 77 ? 5.949 21.559 -6.542 1.00 30.12 486 ALA A CA 1
ATOM 598 C C . ALA A 1 77 ? 7.343 22.031 -6.915 1.00 28.79 486 ALA A C 1
ATOM 599 O O . ALA A 1 77 ? 8.344 21.406 -6.571 1.00 34.52 486 ALA A O 1
ATOM 601 N N . GLY A 1 78 ? 7.408 23.128 -7.644 1.00 27.94 487 GLY A N 1
ATOM 602 C CA . GLY A 1 78 ? 8.691 23.634 -8.068 1.00 23.44 487 GLY A CA 1
ATOM 603 C C . GLY A 1 78 ? 9.319 22.885 -9.231 1.00 23.28 487 GLY A C 1
ATOM 604 O O . GLY A 1 78 ? 10.464 23.165 -9.582 1.00 22.96 487 GLY A O 1
ATOM 605 N N . ALA A 1 79 ? 8.572 21.979 -9.854 1.00 22.92 488 ALA A N 1
ATOM 606 C CA . ALA A 1 79 ? 9.024 21.331 -11.101 1.00 20.97 488 ALA A CA 1
ATOM 607 C C . ALA A 1 79 ? 7.824 20.929 -11.941 1.00 19.48 488 ALA A C 1
ATOM 608 O O . ALA A 1 79 ? 6.695 21.335 -11.631 1.00 17.70 488 ALA A O 1
ATOM 610 N N . ASP A 1 80 ? 8.059 20.166 -13.013 1.00 16.75 489 ASP A N 1
ATOM 611 C CA . ASP A 1 80 ? 6.940 19.611 -13.796 1.00 15.21 489 ASP A CA 1
ATOM 612 C C . ASP A 1 80 ? 6.325 18.402 -13.129 1.00 13.90 489 ASP A C 1
ATOM 613 O O . ASP A 1 80 ? 7.014 17.542 -12.569 1.00 14.47 489 ASP A O 1
ATOM 618 N N . ASP A 1 81 ? 5.022 18.333 -13.215 1.00 12.69 490 ASP A N 1
ATOM 619 C CA . ASP A 1 81 ? 4.319 17.164 -12.702 1.00 11.35 490 ASP A CA 1
ATOM 620 C C . ASP A 1 81 ? 4.601 15.915 -13.542 1.00 12.76 490 ASP A C 1
ATOM 621 O O . ASP A 1 81 ? 4.952 15.990 -14.716 1.00 15.24 490 ASP A O 1
ATOM 626 N N . ASP A 1 82 ? 4.423 14.762 -12.902 1.00 14.48 491 ASP A N 1
ATOM 627 C CA . ASP A 1 82 ? 4.751 13.452 -13.475 1.00 14.25 491 ASP A CA 1
ATOM 628 C C . ASP A 1 82 ? 3.493 12.694 -13.844 1.00 13.08 491 ASP A C 1
ATOM 629 O O . ASP A 1 82 ? 2.639 12.482 -12.987 1.00 12.04 491 ASP A O 1
ATOM 634 N N . LEU A 1 83 ? 3.381 12.267 -15.099 1.00 13.41 492 LEU A N 1
ATOM 635 C CA . LEU A 1 83 ? 2.227 11.486 -15.517 1.00 12.44 492 LEU A CA 1
ATOM 636 C C . LEU A 1 83 ? 2.426 10.023 -15.119 1.00 11.98 492 LEU A C 1
ATOM 637 O O . LEU A 1 83 ? 3.226 9.302 -15.725 1.00 16.50 492 LEU A O 1
ATOM 642 N N . LEU A 1 84 ? 1.729 9.594 -14.077 1.00 10.90 493 LEU A N 1
ATOM 643 C CA . LEU A 1 84 ? 1.903 8.234 -13.585 1.00 10.81 493 LEU A CA 1
ATOM 644 C C . LEU A 1 84 ? 1.270 7.222 -14.516 1.00 12.12 493 LEU A C 1
ATOM 645 O O . LEU A 1 84 ? 1.681 6.059 -14.562 1.00 14.25 493 LEU A O 1
ATOM 650 N N . GLY A 1 85 ? 0.234 7.632 -15.222 1.00 10.11 494 GLY A N 1
ATOM 651 C CA . GLY A 1 85 ? -0.411 6.732 -16.159 1.00 13.15 494 GLY A CA 1
ATOM 652 C C . GLY A 1 85 ? -1.729 7.300 -16.646 1.00 12.52 494 GLY A C 1
ATOM 653 O O . GLY A 1 85 ? -2.182 8.331 -16.182 1.00 10.49 494 GLY A O 1
ATOM 654 N N . SER A 1 86 ? -2.343 6.607 -17.588 1.00 10.22 495 SER A N 1
ATOM 655 C CA . SER A 1 86 ? -3.531 7.094 -18.257 1.00 9.28 495 SER A CA 1
ATOM 656 C C . SER A 1 86 ? -4.315 5.887 -18.723 1.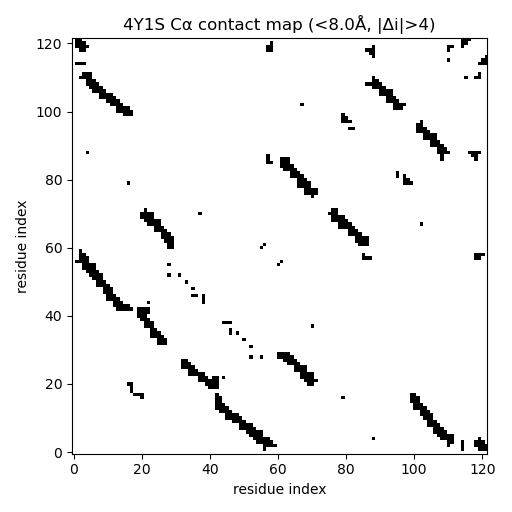00 12.39 495 SER A C 1
ATOM 657 O O . SER A 1 86 ? -3.718 4.843 -19.090 1.00 13.43 495 SER A O 1
ATOM 660 N N . CYS A 1 87 ? -5.634 5.997 -18.696 1.00 10.67 496 CYS A N 1
ATOM 661 C CA . CYS A 1 87 ? -6.450 4.950 -19.317 1.00 10.79 496 CYS A CA 1
ATOM 662 C C . CYS A 1 87 ? -7.657 5.491 -20.015 1.00 11.10 496 CYS A C 1
ATOM 663 O O . CYS A 1 87 ? -8.162 6.559 -19.669 1.00 9.94 496 CYS A O 1
ATOM 666 N N . ASP A 1 88 ? -8.117 4.711 -20.991 1.00 10.69 497 ASP A N 1
ATOM 667 C CA . ASP A 1 88 ? -9.259 5.035 -21.836 1.00 10.78 497 ASP A CA 1
ATOM 668 C C . ASP A 1 88 ? -10.344 4.012 -21.633 1.00 11.14 497 ASP A C 1
ATOM 669 O O . ASP A 1 88 ? -10.046 2.830 -21.457 1.00 10.10 497 ASP A O 1
ATOM 674 N N . ARG A 1 89 ? -11.593 4.463 -21.704 1.00 9.22 498 ARG A N 1
ATOM 675 C CA . ARG A 1 89 ? -12.732 3.557 -21.793 1.00 9.32 498 ARG A CA 1
ATOM 676 C C . ARG A 1 89 ? -13.719 4.130 -22.786 1.00 10.22 498 ARG A C 1
ATOM 677 O O . ARG A 1 89 ? -13.926 5.344 -22.816 1.00 11.16 498 ARG A O 1
ATOM 685 N N . SER A 1 90 ? -14.331 3.261 -23.579 1.00 9.64 499 SER A N 1
ATOM 686 C CA . SER A 1 90 ? -15.519 3.642 -24.364 1.00 10.27 499 SER A CA 1
ATOM 687 C C . SER A 1 90 ? -16.765 3.311 -23.544 1.00 10.33 499 SER A C 1
ATOM 688 O O . SER A 1 90 ? -17.095 2.128 -23.422 1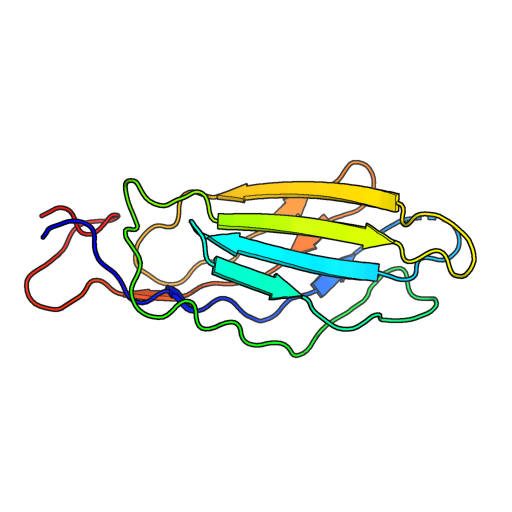.00 13.23 499 SER A O 1
ATOM 691 N N . PRO A 1 91 ? -17.429 4.320 -22.956 1.00 10.56 500 PRO A N 1
ATOM 692 C CA . PRO A 1 91 ? -18.506 3.988 -22.013 1.00 9.65 500 PRO A CA 1
ATOM 693 C C . PRO A 1 91 ? -19.681 3.323 -22.695 1.00 12.13 500 PRO A C 1
ATOM 694 O O . PRO A 1 91 ? -20.029 3.668 -23.841 1.00 12.83 500 PRO A O 1
ATOM 698 N N . HIS A 1 92 ? -20.291 2.395 -21.973 1.00 10.92 501 HIS A N 1
ATOM 699 C CA . HIS A 1 92 ? -21.575 1.815 -22.391 1.00 8.89 501 HIS A CA 1
ATOM 700 C C . HIS A 1 92 ? -22.651 2.172 -21.378 1.00 8.51 501 HIS A C 1
ATOM 701 O O . HIS A 1 92 ? -22.369 2.529 -20.226 1.00 9.71 501 HIS A O 1
ATOM 708 N N . SER A 1 93 ? -23.903 2.110 -21.814 1.00 9.25 502 SER A N 1
ATOM 709 C CA . SER A 1 93 ? -25.005 2.429 -20.911 1.00 9.18 502 SER A CA 1
ATOM 710 C C . SER A 1 93 ? -24.992 1.544 -19.669 1.00 11.20 502 SER A C 1
ATOM 711 O O . SER A 1 93 ? -24.495 0.416 -19.708 1.00 11.20 502 SER A O 1
ATOM 714 N N . GLY A 1 94 ? -25.519 2.058 -18.563 1.00 9.33 503 GLY A N 1
ATOM 715 C CA . GLY A 1 94 ? -25.642 1.288 -17.343 1.00 9.66 503 GLY A CA 1
ATOM 716 C C . GLY A 1 94 ? -24.762 1.846 -16.249 1.00 11.15 503 GLY A C 1
ATOM 717 O O . GLY A 1 94 ? -24.413 3.041 -16.279 1.00 11.12 503 GLY A O 1
ATOM 718 N N . PHE A 1 95 ? -24.383 0.985 -15.311 1.00 9.44 504 PHE A N 1
ATOM 719 C CA . PHE A 1 95 ? -23.509 1.373 -14.213 1.00 9.17 504 PHE A CA 1
ATOM 720 C C . PHE A 1 95 ? -22.283 0.498 -14.236 1.00 8.92 504 PHE A C 1
ATOM 721 O O . PHE A 1 95 ? -22.394 -0.723 -14.341 1.00 9.33 504 PHE A O 1
ATOM 729 N N . HIS A 1 96 ? -21.115 1.130 -14.147 1.00 8.13 505 HIS A N 1
ATOM 730 C CA . HIS A 1 96 ? -19.855 0.426 -14.402 1.00 7.84 505 HIS A CA 1
ATOM 731 C C . HIS A 1 96 ? -18.771 0.807 -13.426 1.00 8.29 505 HIS A C 1
ATOM 732 O O . HIS A 1 96 ? -18.664 1.964 -13.034 1.00 9.97 505 HIS A O 1
ATOM 739 N N A GLU A 1 97 ? -18.024 -0.194 -12.987 0.51 7.87 506 GLU A N 1
ATOM 740 N N B GLU A 1 97 ? -17.988 -0.184 -13.029 0.49 7.85 506 GLU A N 1
ATOM 741 C CA A GLU A 1 97 ? -16.853 -0.001 -12.139 0.51 7.72 506 GLU A CA 1
ATOM 742 C CA B GLU A 1 97 ? -16.853 0.013 -12.130 0.49 7.72 506 GLU A CA 1
ATOM 743 C C A GLU A 1 97 ? -15.611 -0.247 -12.969 0.51 8.18 506 GLU A C 1
ATOM 744 C C B GLU A 1 97 ? -15.556 -0.277 -12.859 0.49 8.25 506 GLU A C 1
ATOM 745 O O A GLU A 1 97 ? -15.440 -1.345 -13.523 0.51 7.86 506 GLU A O 1
ATOM 746 O O B GLU A 1 97 ? -15.285 -1.429 -13.220 0.49 9.44 506 GLU A O 1
ATOM 757 N N . VAL A 1 98 ? -14.754 0.768 -13.050 1.00 7.91 507 VAL A N 1
ATOM 758 C CA . VAL A 1 98 ? -13.563 0.705 -13.868 1.00 6.75 507 VAL A CA 1
ATOM 759 C C . VAL A 1 98 ? -12.351 0.527 -12.963 1.00 6.97 507 VAL A C 1
ATOM 760 O O . VAL A 1 98 ? -12.238 1.214 -11.944 1.00 9.09 507 VAL A O 1
ATOM 764 N N . THR A 1 99 ? -11.443 -0.358 -13.370 1.00 7.85 508 THR A N 1
ATOM 765 C CA . THR A 1 99 ? -10.125 -0.484 -12.763 1.00 7.64 508 THR A CA 1
ATOM 766 C C . THR A 1 99 ? -9.072 -0.367 -13.844 1.00 10.03 508 THR A C 1
ATOM 767 O O . THR A 1 99 ? -9.078 -1.143 -14.788 1.00 11.05 508 THR A O 1
ATOM 771 N N . CYS A 1 100 ? -8.231 0.660 -13.729 1.00 9.18 509 CYS A N 1
ATOM 772 C CA . CYS A 1 100 ? -7.169 0.935 -14.693 1.00 9.92 509 CYS A CA 1
ATOM 773 C C . CYS A 1 100 ? -5.866 0.595 -14.034 1.00 10.60 509 CYS A C 1
ATOM 774 O O . CYS A 1 100 ? -5.439 1.309 -13.135 1.00 11.47 509 CYS A O 1
ATOM 777 N N . GLU A 1 101 ? -5.225 -0.466 -14.485 1.00 10.04 510 GLU A N 1
ATOM 778 C CA . GLU A 1 101 ? -3.886 -0.778 -13.992 1.00 9.80 510 GLU A CA 1
ATOM 779 C C . GLU A 1 101 ? -2.881 0.195 -14.563 1.00 16.81 510 GLU A C 1
ATOM 780 O O . GLU A 1 101 ? -2.847 0.437 -15.773 1.00 18.05 510 GLU A O 1
ATOM 786 N N . LEU A 1 102 ? -2.062 0.745 -13.672 1.00 11.74 511 LEU A N 1
ATOM 787 C CA . LEU A 1 102 ? -0.942 1.576 -14.060 1.00 11.07 511 LEU A CA 1
ATOM 788 C C . LEU A 1 102 ? 0.355 0.766 -13.993 1.00 11.43 511 LEU A C 1
ATOM 789 O O . LEU A 1 102 ? 0.372 -0.425 -13.582 1.00 13.37 511 LEU A O 1
ATOM 794 N N . ASN A 1 103 ? 1.460 1.374 -14.408 1.00 12.07 512 ASN A N 1
ATOM 795 C CA . ASN A 1 103 ? 2.746 0.693 -14.257 1.00 16.39 512 ASN A CA 1
ATOM 796 C C . ASN A 1 103 ? 3.001 0.331 -12.811 1.00 16.84 512 ASN A C 1
ATOM 797 O O . ASN A 1 103 ? 3.485 -0.763 -12.508 1.00 19.47 512 ASN A O 1
ATOM 802 N N . HIS A 1 104 ? 2.644 1.251 -11.919 1.00 18.17 513 HIS A N 1
ATOM 803 C CA . HIS A 1 104 ? 2.600 0.963 -10.495 1.00 15.18 513 HIS A CA 1
ATOM 804 C C . HIS A 1 104 ? 1.204 1.234 -9.958 1.00 14.26 513 HIS A C 1
ATOM 805 O O . HIS A 1 104 ? 0.661 2.339 -10.097 1.00 13.78 513 HIS A O 1
ATOM 812 N N . GLY A 1 105 ? 0.582 0.219 -9.382 1.00 11.70 514 GLY A N 1
ATOM 813 C CA . GLY A 1 105 ? -0.727 0.441 -8.786 1.00 10.86 514 GLY A CA 1
ATOM 814 C C . GLY A 1 105 ? -1.850 0.614 -9.780 1.00 11.31 514 GLY A C 1
ATOM 815 O O . GLY A 1 105 ? -1.785 0.123 -10.897 1.00 11.92 514 GLY A O 1
ATOM 816 N N . ARG A 1 106 ? -2.910 1.266 -9.352 1.00 10.14 515 ARG A N 1
ATOM 817 C CA . ARG A 1 106 ? -4.097 1.352 -10.181 1.00 9.74 515 ARG A CA 1
ATOM 818 C C . ARG A 1 106 ? -4.982 2.504 -9.744 1.00 11.77 515 ARG A C 1
ATOM 819 O O . ARG A 1 106 ? -4.875 3.008 -8.607 1.00 11.15 515 ARG A O 1
ATOM 827 N N . VAL A 1 107 ? -5.828 2.970 -10.670 1.00 8.89 516 VAL A N 1
ATOM 828 C CA . VAL A 1 107 ? -6.860 3.934 -10.321 1.00 6.72 516 VAL A CA 1
ATOM 829 C C . VAL A 1 107 ? -8.214 3.288 -10.579 1.00 8.89 516 VAL A C 1
ATOM 830 O O . VAL A 1 107 ? -8.359 2.535 -11.517 1.00 8.77 516 VAL A O 1
ATOM 834 N N . LYS A 1 108 ? -9.198 3.603 -9.738 1.00 8.37 517 LYS A N 1
ATOM 835 C CA . LYS A 1 108 ? -10.538 3.032 -9.856 1.00 7.24 517 LYS A CA 1
ATOM 836 C C . LYS A 1 108 ? -11.563 4.121 -9.822 1.00 7.39 517 LYS A C 1
ATOM 837 O O . LYS A 1 108 ? -11.350 5.145 -9.160 1.00 7.10 517 LYS A O 1
ATOM 843 N N . PHE A 1 109 ? -12.679 3.915 -10.519 1.00 6.70 518 PHE A N 1
ATOM 844 C CA . PHE A 1 109 ? -13.775 4.884 -10.475 1.00 6.45 518 PHE A CA 1
ATOM 845 C C . PHE A 1 109 ? -15.012 4.200 -11.014 1.00 6.57 518 PHE A C 1
ATOM 846 O O . PHE A 1 109 ? -14.939 3.083 -11.527 1.00 7.27 518 PHE A O 1
ATOM 854 N N A SER A 1 110 ? -16.157 4.850 -10.903 0.38 8.11 519 SER A N 1
ATOM 855 N N B SER A 1 110 ? -16.151 4.858 -10.866 0.62 6.76 519 SER A N 1
ATOM 856 C CA A SER A 1 110 ? -17.361 4.286 -11.479 0.38 8.17 519 SER A CA 1
ATOM 857 C CA B SER A 1 110 ? -17.406 4.355 -11.394 0.62 8.66 519 SER A CA 1
ATOM 858 C C A SER A 1 110 ? -18.100 5.332 -12.288 0.38 8.62 519 SER A C 1
ATOM 859 C C B SER A 1 110 ? -17.952 5.333 -12.415 0.62 8.73 519 SER A C 1
ATOM 860 O O A SER A 1 110 ? -17.976 6.538 -12.043 0.38 8.35 519 SER A O 1
ATOM 861 O O B SER A 1 110 ? -17.557 6.501 -12.431 0.62 6.75 519 SER A O 1
ATOM 866 N N . TYR A 1 111 ? -18.862 4.876 -13.275 1.00 7.24 520 TYR A N 1
ATOM 867 C CA . TYR A 1 111 ? -19.623 5.814 -14.082 1.00 7.68 520 TYR A CA 1
ATOM 868 C C . TYR A 1 111 ? -20.995 5.262 -14.357 1.00 9.10 520 TYR A C 1
ATOM 869 O O . TYR A 1 111 ? -21.225 4.039 -14.314 1.00 10.51 520 TYR A O 1
ATOM 878 N N . HIS A 1 112 ? -21.901 6.203 -14.593 1.00 7.94 521 HIS A N 1
ATOM 879 C CA . HIS A 1 112 ? -23.261 5.918 -14.942 1.00 8.52 521 HIS A CA 1
ATOM 880 C C . HIS A 1 112 ? -23.534 6.573 -16.279 1.00 9.02 521 HIS A C 1
ATOM 881 O O . HIS A 1 112 ? -23.340 7.776 -16.405 1.00 9.17 521 HIS A O 1
ATOM 888 N N . ALA A 1 113 ? -24.035 5.820 -17.248 1.00 8.54 522 ALA A N 1
ATOM 889 C CA . ALA A 1 113 ? -24.364 6.365 -18.558 1.00 8.95 522 ALA A CA 1
ATOM 890 C C . ALA A 1 113 ? -25.795 5.981 -18.895 1.00 11.09 522 ALA A C 1
ATOM 891 O O . ALA A 1 113 ? -26.149 4.823 -18.894 1.00 12.39 522 ALA A O 1
ATOM 893 N N . LYS A 1 114 ? -26.625 6.962 -19.183 1.00 10.14 523 LYS A N 1
ATOM 894 C CA . LYS A 1 114 ? -28.048 6.697 -19.418 1.00 10.98 523 LYS A CA 1
ATOM 895 C C . LYS A 1 114 ? -28.417 7.319 -20.757 1.00 12.32 523 LYS A C 1
ATOM 896 O O . LYS A 1 114 ? -28.190 8.513 -20.947 1.00 11.71 523 LYS A O 1
ATOM 902 N N . CYS A 1 115 ? -28.942 6.534 -21.685 1.00 11.79 524 CYS A N 1
ATOM 903 C CA . CYS A 1 115 ? -29.278 7.092 -22.997 1.00 12.27 524 CYS A CA 1
ATOM 904 C C . CYS A 1 115 ? -30.323 8.187 -22.845 1.00 13.94 524 CYS A C 1
ATOM 905 O O . CYS A 1 115 ? -31.183 8.106 -21.961 1.00 14.70 524 CYS A O 1
ATOM 908 N N . LEU A 1 116 ? -30.274 9.185 -23.728 1.00 13.88 525 LEU A N 1
ATOM 909 C CA . LEU A 1 116 ? -31.347 10.179 -23.804 1.00 15.21 525 LEU A CA 1
ATOM 910 C C . LEU A 1 116 ? -32.640 9.501 -24.240 1.00 21.00 525 LEU A C 1
ATOM 911 O O . LEU A 1 116 ? -32.615 8.399 -24.787 1.00 19.43 525 LEU A O 1
ATOM 916 N N . PRO A 1 117 ? -33.783 10.140 -23.988 1.00 18.69 526 PRO A N 1
ATOM 917 C CA . PRO A 1 117 ? -35.049 9.453 -24.291 1.00 22.19 526 PRO A CA 1
ATOM 918 C C . PRO A 1 117 ? -35.157 9.016 -25.761 1.00 25.09 526 PRO A C 1
ATOM 919 O O . PRO A 1 117 ? -34.574 9.648 -26.637 1.00 31.22 526 PRO A O 1
ATOM 923 N N . HIS A 1 118 ? -35.882 7.934 -26.006 1.00 26.06 527 HIS A N 1
ATOM 924 C CA . HIS A 1 118 ? -36.064 7.383 -27.349 1.00 34.64 527 HIS A CA 1
ATOM 925 C C . HIS A 1 118 ? -34.743 6.951 -28.018 1.00 29.18 527 HIS A C 1
ATOM 926 O O . HIS A 1 118 ? -34.679 6.791 -29.237 1.00 31.19 527 HIS A O 1
ATOM 933 N N . LEU A 1 119 ? -33.690 6.778 -27.229 1.00 19.85 528 LEU A N 1
ATOM 934 C CA . LEU A 1 119 ? -32.518 6.048 -27.703 1.00 20.17 528 LEU A CA 1
ATOM 935 C C . LEU A 1 119 ? -32.304 4.822 -26.866 1.00 21.31 528 LEU A C 1
ATOM 936 O O . LEU A 1 119 ? -32.584 4.829 -25.661 1.00 17.04 528 LEU A O 1
ATOM 941 N N . THR A 1 120 ? -31.791 3.761 -27.484 1.00 18.63 529 THR A N 1
ATOM 942 C CA . THR A 1 120 ? -31.355 2.647 -26.653 1.00 15.31 529 THR A CA 1
ATOM 943 C C . THR A 1 120 ? -30.179 1.899 -27.273 1.00 18.95 529 THR A C 1
ATOM 944 O O . THR A 1 120 ? -29.620 2.335 -28.269 1.00 16.63 529 THR A O 1
ATOM 948 N N . GLY A 1 121 ? -29.788 0.780 -26.676 1.00 18.61 530 GLY A N 1
ATOM 949 C CA . GLY A 1 121 ? -28.559 0.130 -27.096 1.00 16.13 530 GLY A CA 1
ATOM 950 C C . GLY A 1 121 ? -27.410 0.491 -26.193 1.00 17.32 530 GLY A C 1
ATOM 951 O O . GLY A 1 121 ? -27.421 1.533 -25.540 1.00 18.47 530 GLY A O 1
ATOM 952 N N . GLY A 1 122 ? -26.387 -0.358 -26.165 1.00 14.70 531 GLY A N 1
ATOM 953 C CA . GLY A 1 122 ? -25.271 -0.121 -25.272 1.00 15.94 531 GLY A CA 1
ATOM 954 C C . GLY A 1 122 ? -24.518 1.165 -25.527 1.00 18.06 531 GLY A C 1
ATOM 955 O O . GLY A 1 122 ? -23.837 1.697 -24.633 1.00 17.36 531 GLY A O 1
ATOM 956 N N . THR A 1 123 ? -24.631 1.703 -26.738 1.00 15.24 532 THR A N 1
ATOM 957 C CA . THR A 1 123 ? -24.001 3.006 -26.990 1.00 15.44 532 THR A CA 1
ATOM 958 C C . THR A 1 123 ? -25.035 4.007 -27.507 1.00 16.55 532 THR A C 1
ATOM 959 O O . THR A 1 123 ? -24.704 5.022 -28.134 1.00 18.46 532 THR A O 1
ATOM 963 N N . CYS A 1 124 ? -26.298 3.700 -27.245 1.00 12.14 533 CYS A N 1
ATOM 964 C CA . CYS A 1 124 ? -27.408 4.616 -27.475 1.00 15.93 533 CYS A CA 1
ATOM 965 C C . CYS A 1 124 ? -27.590 4.959 -28.945 1.00 17.92 533 CYS A C 1
ATOM 966 O O . CYS A 1 124 ? -28.065 6.049 -29.272 1.00 18.73 533 CYS A O 1
ATOM 969 N N . LEU A 1 125 ? -27.254 4.010 -29.826 1.00 18.25 534 LEU A N 1
ATOM 970 C CA . LEU A 1 125 ? -27.355 4.249 -31.266 1.00 20.03 534 LEU A CA 1
ATOM 971 C C . LEU A 1 125 ? -28.663 3.803 -31.865 1.00 22.44 534 LEU A C 1
ATOM 972 O O . LEU A 1 125 ? -28.936 4.109 -33.014 1.00 23.40 534 LEU A O 1
ATOM 977 N N . GLU A 1 126 ? -29.479 3.085 -31.097 1.00 20.11 535 GLU A N 1
ATOM 978 C CA . GLU A 1 126 ? -30.723 2.545 -31.629 1.00 19.06 535 GLU A CA 1
ATOM 979 C C . GLU A 1 126 ? -31.921 3.440 -31.340 1.00 25.31 535 GLU A C 1
ATOM 980 O O . GLU A 1 126 ? -32.090 3.906 -30.217 1.00 24.04 535 GLU A O 1
#

Organism: Mus musculus (NCBI:txid10090)

CATH classification: 2.60.40.150

B-factor: mean 16.99, std 10.48, range [5.31, 64.59]

Sequence (122 aa):
QRGLAHHLVVSSNFRAEHLATATDAYLKVFFGGQEFRTGVVWNNNNPRWTDKMDFENVLLSTGGPLRVQVWDADAGADDDLLGSCDRSPHSGFHEEVTCELNHGRVKFSSYHAKCLPHLTGGTCLE